Protein AF-A0A1H6H495-F1 (afdb_monomer)

Secondary structure (DSSP, 8-state):
---------------------PPP-SEE----HHHHHHHHHHHHHHHHHHHHHHHHHHTT-HHHHHHHIIIIIIS--HHHHHHHHTTS-HHHHHHHHHHHHHHHHHHHHHHHHHHH-SHHHHHHHHHHHHHHHHHHHHHHTTEE--

Nearest PDB structures (foldseek):
  7n8o-assembly1_Q  TM=6.752E-01  e=1.752E-01  Synechocystis sp. PCC 6803 substr. Kazusa
  8xr6-assembly1_q  TM=4.438E-01  e=4.931E-01  Chroomonas placoidea
  8iwh-assembly1_q  TM=5.284E-01  e=8.273E-01  Thalassiosira pseudonana
  6xz3-assembly1_A-2  TM=4.450E-01  e=5.469E-01  Homo sapiens

Foldseek 3Di:
DDDDDDDDPPDPDPPPPPPPPPPQQADAQEDDPVLVVLVVVLVVQVVVLLVVLVVCLVVLVLQVSLVSLCVRFQPNPVVSVVSNCVSDDPVLVVLSVQLNVLSNQLSVLSVVCSPPVDPVSSVSNVVSSVSNVVSVCVNVSHYDND

Solvent-accessible surface area (backbone atoms only — not comparable to full-atom values): 8103 Å² total; per-residue (Å²): 135,87,85,83,82,83,78,82,80,79,79,78,79,77,79,73,76,77,80,66,78,76,75,77,88,41,49,73,48,78,67,59,70,72,46,48,50,52,49,52,52,50,55,50,51,38,51,55,41,51,51,52,29,52,56,23,51,78,66,72,35,19,59,59,22,18,50,43,27,42,56,44,50,46,50,42,61,65,78,67,42,53,72,42,54,78,58,48,54,75,71,55,49,51,37,54,51,44,29,24,51,21,19,50,52,26,24,53,28,20,48,48,21,62,73,66,72,42,71,69,35,50,51,47,30,56,51,24,52,50,46,36,53,48,27,54,49,56,40,62,70,43,44,32,77,120

pLDDT: mean 89.02, std 14.9, range [41.78, 98.81]

Radius of gyration: 26.06 Å; Cα contacts (8 Å, |Δi|>4): 131; chains: 1; bounding box: 54×84×63 Å

Organism: Magnetospirillum fulvum (NCBI:txid1082)

Sequence (146 aa):
MRAIRIGFVALAMATIPLAGQAADPRELVPMPPGIQESLLMNMQDHLVALDTIVSHVASERFTEAARIADQRLRFSNTEGEAAITDWFPPAMMGAKDALRAAATRFAVAAQKADKARDYASMRDVAWAIGDITAACTGCHGHYRVR

Mean predicted aligned error: 8.48 Å

Structure (mmCIF, N/CA/C/O backbone):
data_AF-A0A1H6H495-F1
#
_entry.id   AF-A0A1H6H495-F1
#
loop_
_atom_site.group_PDB
_atom_site.id
_atom_site.type_symbol
_atom_site.label_atom_id
_atom_site.label_alt_id
_atom_site.label_comp_id
_atom_site.label_asym_id
_atom_site.label_entity_id
_atom_site.label_seq_id
_atom_site.pdbx_PDB_ins_code
_atom_site.Cartn_x
_atom_site.Cartn_y
_atom_site.Cartn_z
_atom_site.occupancy
_atom_site.B_iso_or_equiv
_atom_site.auth_seq_id
_atom_site.auth_comp_id
_atom_site.auth_asym_id
_atom_site.auth_atom_id
_atom_site.pdbx_PDB_model_num
ATOM 1 N N . MET A 1 1 ? -36.914 -71.288 44.540 1.00 42.50 1 MET A N 1
ATOM 2 C CA . MET A 1 1 ? -37.596 -70.471 43.508 1.00 42.50 1 MET A CA 1
ATOM 3 C C . MET A 1 1 ? -36.617 -69.396 43.049 1.00 42.50 1 MET A C 1
ATOM 5 O O . MET A 1 1 ? -35.863 -68.898 43.872 1.00 42.50 1 MET A O 1
ATOM 9 N N . ARG A 1 2 ? -36.506 -69.187 41.734 1.00 41.78 2 ARG A N 1
ATOM 10 C CA . ARG A 1 2 ? -35.374 -68.540 41.043 1.00 41.78 2 ARG A CA 1
ATOM 11 C C . ARG A 1 2 ? -35.301 -67.029 41.318 1.00 41.78 2 ARG A C 1
ATOM 13 O O . ARG A 1 2 ? -36.295 -66.339 41.139 1.00 41.78 2 ARG A O 1
ATOM 20 N N . ALA A 1 3 ? -34.126 -66.524 41.696 1.00 45.22 3 ALA A N 1
ATOM 21 C CA . ALA A 1 3 ? -33.868 -65.090 41.831 1.00 45.22 3 ALA A CA 1
ATOM 22 C C . ALA A 1 3 ? -33.611 -64.465 40.447 1.00 45.22 3 ALA A C 1
ATOM 24 O O . ALA A 1 3 ? -32.657 -64.835 39.761 1.00 45.22 3 ALA A O 1
ATOM 25 N N . ILE A 1 4 ? -34.474 -63.537 40.030 1.00 53.34 4 ILE A N 1
ATOM 26 C CA . ILE A 1 4 ? -34.341 -62.766 38.788 1.00 53.34 4 ILE A CA 1
ATOM 27 C C . ILE A 1 4 ? -33.373 -61.609 39.057 1.00 53.34 4 ILE A C 1
ATOM 29 O O . ILE A 1 4 ? -33.661 -60.726 39.862 1.00 53.34 4 ILE A O 1
ATOM 33 N N . ARG A 1 5 ? -32.208 -61.618 38.402 1.00 52.81 5 ARG A N 1
ATOM 34 C CA . ARG A 1 5 ? -31.265 -60.492 38.414 1.00 52.81 5 ARG A CA 1
ATOM 35 C C . ARG A 1 5 ? -31.681 -59.501 37.327 1.00 52.81 5 ARG A C 1
ATOM 37 O O . ARG A 1 5 ? -31.496 -59.774 36.146 1.00 52.81 5 ARG A O 1
ATOM 44 N N . ILE A 1 6 ? -32.263 -58.375 37.733 1.00 58.25 6 ILE A N 1
ATOM 45 C CA . ILE A 1 6 ? -32.572 -57.247 36.848 1.00 58.25 6 ILE A CA 1
ATOM 46 C C . ILE A 1 6 ? -31.252 -56.524 36.565 1.00 58.25 6 ILE A C 1
ATOM 48 O O . ILE A 1 6 ? -30.702 -55.853 37.435 1.00 58.25 6 ILE A O 1
ATOM 52 N N . GLY A 1 7 ? -30.702 -56.726 35.368 1.00 48.91 7 GLY A N 1
ATOM 53 C CA . GLY A 1 7 ? -29.528 -55.998 34.898 1.00 48.91 7 GLY A CA 1
ATOM 54 C C . GLY A 1 7 ? -29.915 -54.570 34.526 1.00 48.91 7 GLY A C 1
ATOM 55 O O . GLY A 1 7 ? -30.600 -54.357 33.530 1.00 48.91 7 GLY A O 1
ATOM 56 N N . PHE A 1 8 ? -29.479 -53.595 35.321 1.00 54.12 8 PHE A N 1
ATOM 57 C CA . PHE A 1 8 ? -29.509 -52.185 34.939 1.00 54.12 8 PHE A CA 1
ATOM 58 C C . PHE A 1 8 ? -28.440 -51.953 33.863 1.00 54.12 8 PHE A C 1
ATOM 60 O O . PHE A 1 8 ? -27.247 -51.915 34.159 1.00 54.12 8 PHE A O 1
ATOM 67 N N . VAL A 1 9 ? -28.859 -51.816 32.605 1.00 59.50 9 VAL A N 1
ATOM 68 C CA . VAL A 1 9 ? -27.994 -51.291 31.543 1.00 59.50 9 VAL A CA 1
ATOM 69 C C . VAL A 1 9 ? -27.964 -49.774 31.711 1.00 59.50 9 VAL A C 1
ATOM 71 O O . VAL A 1 9 ? -28.920 -49.081 31.371 1.00 59.50 9 VAL A O 1
ATOM 74 N N . ALA A 1 10 ? -26.883 -49.264 32.299 1.00 59.53 10 ALA A N 1
ATOM 75 C CA . ALA A 1 10 ? -26.621 -47.835 32.377 1.00 59.53 10 ALA A CA 1
ATOM 76 C C . ALA A 1 10 ? -26.324 -47.310 30.964 1.00 59.53 10 ALA A C 1
ATOM 78 O O . ALA A 1 10 ? -25.268 -47.585 30.394 1.00 59.53 10 ALA A O 1
ATOM 79 N N . LEU A 1 11 ? -27.278 -46.579 30.387 1.00 60.81 11 LEU A N 1
ATOM 80 C CA . LEU A 1 11 ? -27.088 -45.846 29.142 1.00 60.81 11 LEU A CA 1
ATOM 81 C C . LEU A 1 11 ? -26.122 -44.688 29.417 1.00 60.81 11 LEU A C 1
ATOM 83 O O . LEU A 1 11 ? -26.503 -43.672 29.996 1.00 60.81 11 LEU A O 1
ATOM 87 N N . ALA A 1 12 ? -24.856 -44.865 29.042 1.00 60.72 12 ALA A N 1
ATOM 88 C CA . ALA A 1 12 ? -23.860 -43.808 29.096 1.00 60.72 12 ALA A CA 1
ATOM 89 C C . ALA A 1 12 ? -24.285 -42.678 28.144 1.00 60.72 12 ALA A C 1
ATOM 91 O O . ALA A 1 12 ? -24.231 -42.826 26.923 1.00 60.72 12 ALA A O 1
ATOM 92 N N . MET A 1 13 ? -24.735 -41.554 28.708 1.00 62.66 13 MET A N 1
ATOM 93 C CA . MET A 1 13 ? -24.894 -40.303 27.973 1.00 62.66 13 MET A CA 1
ATOM 94 C C . MET A 1 13 ? -23.519 -39.882 27.453 1.00 62.66 13 MET A C 1
ATOM 96 O O . MET A 1 13 ? -22.689 -39.374 28.204 1.00 62.66 13 MET A O 1
ATOM 100 N N . ALA A 1 14 ? -23.271 -40.114 26.166 1.00 61.69 14 ALA A N 1
ATOM 101 C CA . ALA A 1 14 ? -22.136 -39.530 25.476 1.00 61.69 14 ALA A CA 1
ATOM 102 C C . ALA A 1 14 ? -22.341 -38.009 25.447 1.00 61.69 14 ALA A C 1
ATOM 104 O O . ALA A 1 14 ? -23.164 -37.486 24.696 1.00 61.69 14 ALA A O 1
ATOM 105 N N . THR A 1 15 ? -21.608 -37.296 26.298 1.00 60.47 15 THR A N 1
ATOM 106 C CA . THR A 1 15 ? -21.451 -35.847 26.211 1.00 60.47 15 THR A CA 1
ATOM 107 C C . THR A 1 15 ? -20.701 -35.545 24.919 1.00 60.47 15 THR A C 1
ATOM 109 O O . THR A 1 15 ? -19.475 -35.630 24.874 1.00 60.47 15 THR A O 1
ATOM 112 N N . ILE A 1 16 ? -21.433 -35.243 23.849 1.00 68.19 16 ILE A N 1
ATOM 113 C CA . ILE A 1 16 ? -20.843 -34.671 22.640 1.00 68.19 16 ILE A CA 1
ATOM 114 C C . ILE A 1 16 ? -20.327 -33.291 23.058 1.00 68.19 16 ILE A C 1
ATOM 116 O O . ILE A 1 16 ? -21.140 -32.460 23.474 1.00 68.19 16 ILE A O 1
ATOM 120 N N . PRO A 1 17 ? -19.010 -33.025 23.012 1.00 62.12 17 PRO A N 1
ATOM 121 C CA . PRO A 1 17 ? -18.534 -31.679 23.245 1.00 62.12 17 PRO A CA 1
ATOM 122 C C . PRO A 1 17 ? -19.120 -30.823 22.125 1.00 62.12 17 PRO A C 1
ATOM 124 O O . PRO A 1 17 ? -18.850 -31.059 2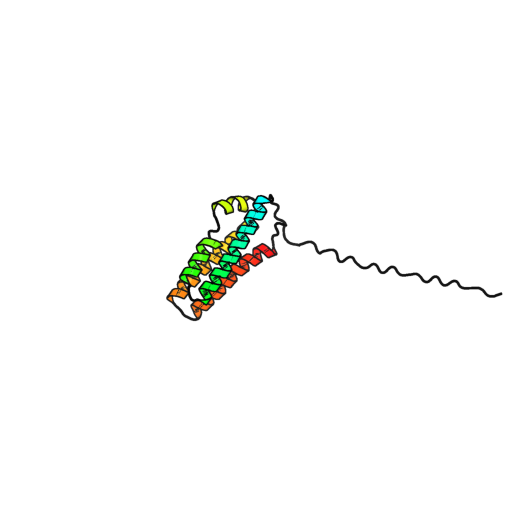0.946 1.00 62.12 17 PRO A O 1
ATOM 127 N N . LEU A 1 18 ? -19.956 -29.847 22.485 1.00 61.50 18 LEU A N 1
ATOM 128 C CA . LEU A 1 18 ? -20.230 -28.726 21.600 1.00 61.50 18 LEU A CA 1
ATOM 129 C C . LEU A 1 18 ? -18.854 -28.136 21.298 1.00 61.50 18 LEU A C 1
ATOM 131 O O . LEU A 1 18 ? -18.212 -27.585 22.193 1.00 61.50 18 LEU A O 1
ATOM 135 N N . ALA A 1 19 ? -18.364 -28.328 20.075 1.00 60.09 19 ALA A N 1
ATOM 136 C CA . ALA A 1 19 ? -17.214 -27.597 19.586 1.00 60.09 19 ALA A CA 1
ATOM 137 C C . ALA A 1 19 ? -17.625 -26.122 19.608 1.00 60.09 19 ALA A C 1
ATOM 139 O O . ALA A 1 19 ? -18.286 -25.637 18.693 1.00 60.09 19 ALA A O 1
ATOM 140 N N . GLY A 1 20 ? -17.342 -25.449 20.724 1.00 56.50 20 GLY A N 1
ATOM 141 C CA . GLY A 1 20 ? -17.557 -24.023 20.860 1.00 56.50 20 GLY A CA 1
ATOM 142 C C . GLY A 1 20 ? -16.818 -23.350 19.718 1.00 56.50 20 GLY A C 1
ATOM 143 O O . GLY A 1 20 ? -15.649 -23.658 19.480 1.00 56.50 20 GLY A O 1
ATOM 144 N N . GLN A 1 21 ? -17.515 -22.484 18.984 1.00 61.97 21 GLN A N 1
ATOM 145 C CA . GLN A 1 21 ? -16.894 -21.609 18.001 1.00 61.97 21 GLN A CA 1
ATOM 146 C C . GLN A 1 21 ? -15.696 -20.953 18.698 1.00 61.97 21 GLN A C 1
ATOM 148 O O . GLN A 1 21 ? -15.884 -20.220 19.671 1.00 61.97 21 GLN A O 1
ATOM 153 N N . ALA A 1 22 ? -14.473 -21.295 18.285 1.00 73.44 22 ALA A N 1
ATOM 154 C CA . ALA A 1 22 ? -13.287 -20.693 18.871 1.00 73.44 22 ALA A CA 1
ATOM 155 C C . ALA A 1 22 ? -13.428 -19.176 18.709 1.00 73.44 22 ALA A C 1
ATOM 157 O O . ALA A 1 22 ? -13.679 -18.698 17.600 1.00 73.44 22 ALA A O 1
ATOM 158 N N . ALA A 1 23 ? -13.357 -18.443 19.821 1.00 83.81 23 ALA A N 1
ATOM 159 C CA . ALA A 1 23 ? -13.447 -16.993 19.789 1.00 83.81 23 ALA A CA 1
ATOM 160 C C . ALA A 1 23 ? -12.358 -16.451 18.853 1.00 83.81 23 ALA A C 1
ATOM 162 O O . ALA A 1 23 ? -11.225 -16.933 18.885 1.00 83.81 23 ALA A O 1
ATOM 163 N N . ASP A 1 24 ? -12.711 -15.479 18.010 1.00 90.62 24 ASP A N 1
ATOM 164 C CA . ASP A 1 24 ? -11.746 -14.837 17.121 1.00 90.62 24 ASP A CA 1
ATOM 165 C C . ASP A 1 24 ? -10.657 -14.165 17.977 1.00 90.62 24 ASP A C 1
ATOM 167 O O . ASP A 1 24 ? -10.987 -13.270 18.763 1.00 90.62 24 ASP A O 1
ATOM 171 N N . PRO A 1 25 ? -9.386 -14.598 17.871 1.00 93.38 25 PRO A N 1
ATOM 172 C CA . PRO A 1 25 ? -8.319 -14.115 18.739 1.00 93.38 25 PRO A CA 1
ATOM 173 C C . PRO A 1 25 ? -7.861 -12.693 18.387 1.00 93.38 25 PRO A C 1
ATOM 175 O O . PRO A 1 25 ? -7.036 -12.133 19.107 1.00 93.38 25 PRO A O 1
ATOM 178 N N . ARG A 1 26 ? -8.350 -12.117 17.281 1.00 96.31 26 ARG A N 1
ATOM 179 C CA . ARG A 1 26 ? -7.990 -10.770 16.834 1.00 96.31 26 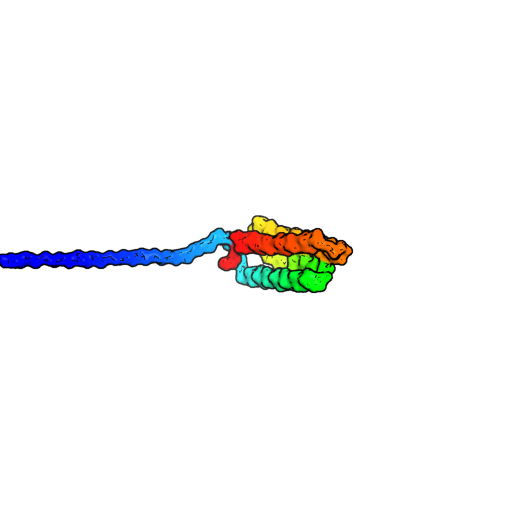ARG A CA 1
ATOM 180 C C . ARG A 1 26 ? -8.599 -9.703 17.733 1.00 96.31 26 ARG A C 1
ATOM 182 O O . ARG A 1 26 ? -9.744 -9.816 18.181 1.00 96.31 26 ARG A O 1
ATOM 189 N N . GLU A 1 27 ? -7.848 -8.626 17.926 1.00 95.88 27 GLU A N 1
ATOM 190 C CA . GLU A 1 27 ? -8.294 -7.445 18.650 1.00 95.88 27 GLU A CA 1
ATOM 191 C C . GLU A 1 27 ? -9.486 -6.813 17.921 1.00 95.88 27 GLU A C 1
ATOM 193 O O . GLU A 1 27 ? -9.398 -6.435 16.749 1.00 95.88 27 GLU A O 1
ATOM 198 N N . LEU A 1 28 ? -10.622 -6.722 18.616 1.00 96.56 28 LEU A N 1
ATOM 199 C CA . LEU A 1 28 ? -11.781 -5.996 18.116 1.00 96.56 28 LEU A CA 1
ATOM 200 C C . LEU A 1 28 ? -11.531 -4.498 18.284 1.00 96.56 28 LEU A C 1
ATOM 202 O O . LEU A 1 28 ? -11.408 -4.024 19.410 1.00 96.56 28 LEU A O 1
ATOM 206 N N . VAL A 1 29 ? -11.528 -3.764 17.175 1.00 96.69 29 VAL A N 1
ATOM 207 C CA . VAL A 1 29 ? -11.461 -2.300 17.160 1.00 96.69 29 VAL A CA 1
ATOM 208 C C . VAL A 1 29 ? -12.890 -1.760 17.046 1.00 96.69 29 VAL A C 1
ATOM 210 O O . VAL A 1 29 ? -13.477 -1.828 15.962 1.00 96.69 29 VAL A O 1
ATOM 213 N N . PRO A 1 30 ? -13.502 -1.288 18.150 1.00 95.44 30 PRO A N 1
ATOM 214 C CA . PRO A 1 30 ? -14.881 -0.821 18.136 1.00 95.44 30 PRO A CA 1
ATOM 215 C C . PRO A 1 30 ? -14.988 0.515 17.401 1.00 95.44 30 PRO A C 1
ATOM 217 O O . PRO A 1 30 ? -14.230 1.445 17.663 1.00 95.44 30 PRO A O 1
ATOM 220 N N . MET A 1 31 ? -15.966 0.624 16.506 1.00 94.69 31 MET A N 1
ATOM 221 C CA . MET A 1 31 ? -16.229 1.836 15.731 1.00 94.69 31 MET A CA 1
ATOM 222 C C . MET A 1 31 ? -17.726 1.965 15.408 1.00 94.69 31 MET A C 1
ATOM 224 O O . MET A 1 31 ? -18.430 0.952 15.371 1.00 94.69 31 MET A O 1
ATOM 228 N N . PRO A 1 32 ? -18.245 3.186 15.174 1.00 95.81 32 PRO A N 1
ATOM 229 C CA . PRO A 1 32 ? -19.620 3.380 14.732 1.00 95.81 32 PRO A CA 1
ATOM 230 C C . PRO A 1 32 ? -19.859 2.718 13.365 1.00 95.81 32 PRO A C 1
ATOM 232 O O . PRO A 1 32 ? -18.951 2.739 12.529 1.00 95.81 32 PRO A O 1
ATOM 235 N N . PRO A 1 33 ? -21.077 2.217 13.075 1.00 94.06 33 PRO A N 1
ATOM 236 C CA . PRO A 1 33 ? -21.362 1.492 11.833 1.00 94.06 33 PRO A CA 1
ATOM 237 C C . PRO A 1 33 ? -20.931 2.220 10.548 1.00 94.06 33 PRO A C 1
ATOM 239 O O . PRO A 1 33 ? -20.286 1.622 9.694 1.00 94.06 33 PRO A O 1
ATOM 242 N N . GLY A 1 34 ? -21.177 3.531 10.433 1.00 92.44 34 GLY A N 1
ATOM 243 C CA . GLY A 1 34 ? -20.780 4.294 9.238 1.00 92.44 34 GLY A CA 1
ATOM 244 C C . GLY A 1 34 ? -19.260 4.424 9.047 1.00 92.44 34 GLY A C 1
ATOM 245 O O . GLY A 1 34 ? -18.774 4.458 7.915 1.00 92.44 34 GLY A O 1
ATOM 246 N N . ILE A 1 35 ? -18.487 4.443 10.139 1.00 93.69 35 ILE A N 1
ATOM 247 C CA . ILE A 1 35 ? -17.015 4.450 10.078 1.00 93.69 35 ILE A CA 1
ATOM 248 C C . ILE A 1 35 ? -16.502 3.064 9.688 1.00 93.69 35 ILE A C 1
ATOM 250 O O . ILE A 1 35 ? -15.600 2.947 8.859 1.00 93.69 35 ILE A O 1
ATOM 254 N N . GLN A 1 36 ? -17.131 2.013 10.220 1.00 94.12 36 GLN A N 1
ATOM 255 C CA . GLN A 1 36 ? -16.844 0.630 9.851 1.00 94.12 36 GLN A CA 1
ATOM 256 C C . GLN A 1 36 ? -17.039 0.376 8.360 1.00 94.12 36 GLN A C 1
ATOM 258 O O . GLN A 1 36 ? -16.167 -0.197 7.706 1.00 94.12 36 GLN A O 1
ATOM 263 N N . GLU A 1 37 ? -18.166 0.821 7.813 1.00 92.81 37 GLU A N 1
ATOM 264 C CA . GLU A 1 37 ? -18.463 0.725 6.387 1.00 92.81 37 GLU A CA 1
ATOM 265 C C . GLU A 1 37 ? -17.436 1.496 5.558 1.00 92.81 37 GLU A C 1
ATOM 267 O O . GLU A 1 37 ? -16.888 0.946 4.604 1.00 92.81 37 GLU A O 1
ATOM 272 N N . SER A 1 38 ? -17.106 2.727 5.961 1.00 92.12 38 SER A N 1
ATOM 273 C CA . SER A 1 38 ? -16.094 3.559 5.293 1.00 92.12 38 SER A CA 1
ATOM 274 C C . SER A 1 38 ? -14.724 2.879 5.240 1.00 92.12 38 SER A C 1
ATOM 276 O O . SER A 1 38 ? -14.092 2.838 4.182 1.00 92.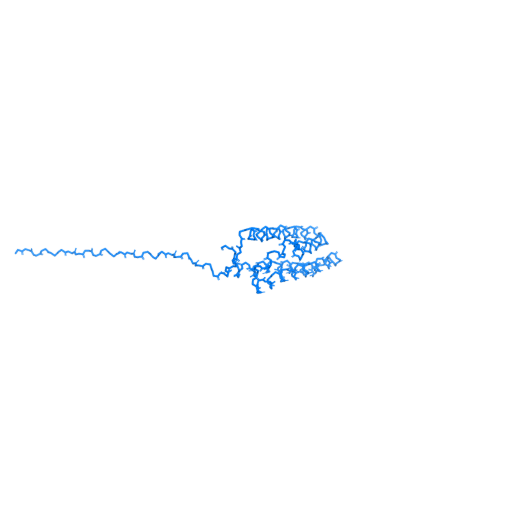12 38 SER A O 1
ATOM 278 N N . LEU A 1 39 ? -14.287 2.272 6.346 1.00 93.25 39 LEU A N 1
ATOM 279 C CA . LEU A 1 39 ? -13.051 1.493 6.396 1.00 93.25 39 LEU A CA 1
ATOM 280 C C . LEU A 1 39 ? -13.102 0.267 5.474 1.00 93.25 39 LEU A C 1
ATOM 282 O O . LEU A 1 39 ? -12.158 0.020 4.726 1.00 93.25 39 LEU A O 1
ATOM 286 N N . LEU A 1 40 ? -14.195 -0.500 5.498 1.00 93.56 40 LEU A N 1
ATOM 287 C CA . LEU A 1 40 ? -14.353 -1.688 4.652 1.00 93.56 40 LEU A CA 1
ATOM 288 C C . LEU A 1 40 ? -14.377 -1.334 3.158 1.00 93.56 40 LEU A C 1
ATOM 290 O O . LEU A 1 40 ? -13.764 -2.045 2.362 1.00 93.56 40 LEU A O 1
ATOM 294 N N . MET A 1 41 ? -15.022 -0.227 2.782 1.00 92.00 41 MET A N 1
ATOM 295 C CA . MET A 1 41 ? -14.999 0.295 1.412 1.00 92.00 41 MET A CA 1
ATOM 296 C C . MET A 1 41 ? -13.587 0.709 0.989 1.00 92.00 41 MET A C 1
ATOM 298 O O . MET A 1 41 ? -13.162 0.385 -0.117 1.00 92.00 41 MET A O 1
ATOM 302 N N . ASN A 1 42 ? -12.829 1.358 1.875 1.00 91.81 42 ASN A N 1
ATOM 303 C CA . ASN A 1 42 ? -11.441 1.732 1.606 1.00 91.81 42 ASN A CA 1
ATOM 304 C C . ASN A 1 42 ? -10.554 0.483 1.392 1.00 91.81 42 ASN A C 1
ATOM 306 O O . ASN A 1 42 ? -9.832 0.381 0.402 1.00 91.81 42 ASN A O 1
ATOM 310 N N . MET A 1 43 ? -10.703 -0.545 2.233 1.00 93.88 43 MET A N 1
ATOM 311 C CA . MET A 1 43 ? -9.994 -1.819 2.047 1.00 93.88 43 MET A CA 1
ATOM 312 C C . MET A 1 43 ? -10.403 -2.551 0.758 1.00 93.88 43 MET A C 1
ATOM 314 O O . MET A 1 43 ? -9.560 -3.185 0.124 1.00 93.88 43 MET A O 1
ATOM 318 N N . GLN A 1 44 ? -11.667 -2.456 0.336 1.00 94.88 44 GLN A N 1
ATOM 319 C CA . GLN A 1 44 ? -12.095 -2.973 -0.965 1.00 94.88 44 GLN A CA 1
ATOM 320 C C . GLN A 1 44 ? -11.433 -2.206 -2.122 1.00 94.88 44 GLN A C 1
ATOM 322 O O . GLN A 1 44 ? -10.960 -2.838 -3.068 1.00 94.88 44 GLN A O 1
ATOM 327 N N . ASP A 1 45 ? -11.331 -0.876 -2.035 1.00 94.12 45 ASP A N 1
ATOM 328 C CA . ASP A 1 45 ? -10.624 -0.058 -3.031 1.00 94.12 45 ASP A CA 1
ATOM 329 C C . ASP A 1 45 ? -9.139 -0.436 -3.140 1.00 94.12 45 ASP A C 1
ATOM 331 O O . ASP A 1 45 ? -8.616 -0.548 -4.256 1.00 94.12 45 ASP A O 1
ATOM 335 N N . HIS A 1 46 ? -8.486 -0.718 -2.005 1.00 96.06 46 HIS A N 1
ATOM 336 C CA . HIS A 1 46 ? -7.111 -1.219 -1.961 1.00 96.06 46 HIS A CA 1
ATOM 337 C C . HIS A 1 46 ? -6.947 -2.552 -2.700 1.00 96.06 46 HIS A C 1
ATOM 339 O O . HIS A 1 46 ? -5.970 -2.731 -3.428 1.00 96.06 46 HIS A O 1
ATOM 345 N N . LEU A 1 47 ? -7.896 -3.484 -2.561 1.00 97.56 47 LEU A N 1
ATOM 346 C CA . LEU A 1 47 ? -7.859 -4.761 -3.285 1.00 97.56 47 LEU A CA 1
ATOM 347 C C . LEU A 1 47 ? -7.998 -4.557 -4.798 1.00 97.56 47 LEU A C 1
ATOM 349 O O . LEU A 1 47 ? -7.254 -5.164 -5.567 1.00 97.56 47 LEU A O 1
ATOM 353 N N . VAL A 1 48 ? -8.890 -3.660 -5.227 1.00 97.75 48 VAL A N 1
ATOM 354 C CA . VAL A 1 48 ? -9.031 -3.291 -6.646 1.00 97.75 48 VAL A CA 1
ATOM 355 C C . VAL A 1 48 ? -7.747 -2.634 -7.170 1.00 97.75 48 VAL A C 1
ATOM 357 O O . VAL A 1 48 ? -7.314 -2.909 -8.290 1.00 97.75 48 VAL A O 1
ATOM 360 N N . ALA A 1 49 ? -7.100 -1.790 -6.361 1.00 97.69 49 ALA A N 1
ATOM 361 C CA . ALA A 1 49 ? -5.826 -1.172 -6.715 1.00 97.69 49 ALA A CA 1
ATOM 362 C C . ALA A 1 49 ? -4.707 -2.214 -6.861 1.00 97.69 49 ALA A C 1
ATOM 364 O O . ALA A 1 49 ? -3.953 -2.154 -7.829 1.00 97.69 49 ALA A O 1
ATOM 365 N N . LEU A 1 50 ? -4.623 -3.190 -5.950 1.00 98.25 50 LEU A N 1
ATOM 366 C CA . LEU A 1 50 ? -3.650 -4.281 -6.024 1.00 98.25 50 LEU A CA 1
ATOM 367 C C . LEU A 1 50 ? -3.841 -5.139 -7.283 1.00 98.25 50 LEU A C 1
ATOM 369 O O . LEU A 1 50 ? -2.863 -5.418 -7.973 1.00 98.25 50 LEU A O 1
ATOM 373 N N . ASP A 1 51 ? -5.078 -5.505 -7.622 1.00 98.69 51 ASP A N 1
ATOM 374 C CA . ASP A 1 51 ? -5.379 -6.230 -8.864 1.00 98.69 51 ASP A CA 1
ATOM 375 C C . ASP A 1 51 ? -4.935 -5.436 -10.104 1.00 98.69 51 ASP A C 1
ATOM 377 O O . ASP A 1 51 ? -4.212 -5.940 -10.968 1.00 98.69 51 ASP A O 1
ATOM 381 N N . THR A 1 52 ? -5.261 -4.141 -10.132 1.00 98.69 52 THR A N 1
ATOM 382 C CA . THR A 1 52 ? -4.850 -3.226 -11.206 1.00 98.69 52 THR A CA 1
ATOM 383 C C . THR A 1 52 ? -3.326 -3.147 -11.332 1.00 98.69 52 THR A C 1
ATOM 385 O O . THR A 1 52 ? -2.786 -3.203 -12.438 1.00 98.69 52 THR A O 1
ATOM 388 N N . ILE A 1 53 ? -2.615 -3.055 -10.204 1.00 98.69 53 ILE A N 1
ATOM 389 C CA . ILE A 1 53 ? -1.150 -3.050 -10.151 1.00 98.69 53 ILE A CA 1
ATOM 390 C C . ILE A 1 53 ? -0.587 -4.331 -10.767 1.00 98.69 53 ILE A C 1
ATOM 392 O O . ILE A 1 53 ? 0.277 -4.253 -11.642 1.00 98.69 53 ILE A O 1
ATOM 396 N N . VAL A 1 54 ? -1.081 -5.500 -10.351 1.00 98.69 54 VAL A N 1
ATOM 397 C CA . VAL A 1 54 ? -0.613 -6.795 -10.867 1.00 98.69 54 VAL A CA 1
ATOM 398 C C . VAL A 1 54 ? -0.890 -6.911 -12.366 1.00 98.69 54 VAL A C 1
ATOM 400 O O . VAL A 1 54 ? -0.003 -7.310 -13.119 1.00 98.69 54 VAL A O 1
ATOM 403 N N . SER A 1 55 ? -2.068 -6.484 -12.826 1.00 98.75 55 SER A N 1
ATOM 404 C CA . SER A 1 55 ? -2.422 -6.442 -14.251 1.00 98.75 55 SER A CA 1
ATOM 405 C C . SER A 1 55 ? -1.481 -5.543 -15.065 1.00 98.75 55 SER A C 1
ATOM 407 O O . SER A 1 55 ? -1.030 -5.910 -16.157 1.00 98.75 55 SER A O 1
ATOM 409 N N . HIS A 1 56 ? -1.127 -4.370 -14.531 1.00 98.69 56 HIS A N 1
ATOM 410 C CA . HIS A 1 56 ? -0.162 -3.469 -15.155 1.00 98.69 56 HIS A CA 1
ATOM 411 C C . HIS A 1 56 ? 1.243 -4.059 -15.207 1.00 98.69 56 HIS A C 1
ATOM 413 O O . HIS A 1 56 ? 1.862 -4.010 -16.268 1.00 98.69 56 HIS A O 1
ATOM 419 N N . VAL A 1 57 ? 1.719 -4.662 -14.117 1.00 98.50 57 VAL A N 1
ATOM 420 C CA . VAL A 1 57 ? 3.017 -5.351 -14.070 1.00 98.50 57 VAL A CA 1
ATOM 421 C C . VAL A 1 57 ? 3.070 -6.487 -15.092 1.00 98.50 57 VAL A C 1
ATOM 423 O O . VAL A 1 57 ? 4.016 -6.552 -15.871 1.00 98.50 57 VAL A O 1
ATOM 426 N N . ALA A 1 58 ? 2.032 -7.327 -15.160 1.00 98.12 58 ALA A N 1
ATOM 427 C CA . ALA A 1 58 ? 1.939 -8.426 -16.124 1.00 98.12 58 ALA A CA 1
ATOM 428 C C . ALA A 1 58 ? 1.925 -7.952 -17.588 1.00 98.12 58 ALA A C 1
ATOM 430 O O . ALA A 1 58 ? 2.278 -8.706 -18.489 1.00 98.12 58 ALA A O 1
ATOM 431 N N . SER A 1 59 ? 1.530 -6.700 -17.823 1.00 98.12 59 SER A N 1
ATOM 432 C CA . SER A 1 59 ? 1.528 -6.068 -19.143 1.00 98.12 59 SER A CA 1
ATOM 433 C C . SER A 1 59 ? 2.724 -5.135 -19.380 1.00 98.12 59 SER A C 1
ATOM 435 O O . SER A 1 59 ? 2.657 -4.290 -20.272 1.00 98.12 59 SER A O 1
ATOM 437 N N . GLU A 1 60 ? 3.760 -5.197 -18.538 1.00 96.75 60 GLU A N 1
ATOM 438 C CA . GLU A 1 60 ? 4.945 -4.323 -18.581 1.00 96.75 60 GLU A CA 1
ATOM 439 C C . GLU A 1 60 ? 4.651 -2.807 -18.502 1.00 96.75 60 GLU A C 1
ATOM 441 O O . GLU A 1 60 ? 5.468 -1.971 -18.901 1.00 96.75 60 GLU A O 1
ATOM 446 N N . ARG A 1 61 ? 3.491 -2.418 -17.954 1.00 98.50 61 ARG A N 1
ATOM 447 C CA . ARG A 1 61 ? 3.084 -1.019 -17.727 1.00 98.50 61 ARG A CA 1
ATOM 448 C C . ARG A 1 61 ? 3.542 -0.531 -16.348 1.00 98.50 61 ARG A C 1
ATOM 450 O O . ARG A 1 61 ? 2.728 -0.143 -15.512 1.00 98.50 61 ARG A O 1
ATOM 457 N N . PHE A 1 62 ? 4.847 -0.559 -16.083 1.00 98.44 62 PHE A N 1
ATOM 458 C CA . PHE A 1 62 ? 5.392 -0.324 -14.738 1.00 98.44 62 PHE A CA 1
ATOM 459 C C . PHE A 1 62 ? 5.178 1.096 -14.206 1.00 98.44 62 PHE A C 1
ATOM 461 O O . PHE A 1 62 ? 4.831 1.262 -13.038 1.00 98.44 62 PHE A O 1
ATOM 468 N N . THR A 1 63 ? 5.329 2.120 -15.050 1.00 98.00 63 THR A N 1
ATOM 469 C CA . THR A 1 63 ? 5.056 3.511 -14.648 1.00 98.00 63 THR A CA 1
ATOM 470 C C . THR A 1 63 ? 3.596 3.696 -14.216 1.00 98.00 63 THR A C 1
ATOM 472 O O . THR A 1 63 ? 3.319 4.366 -13.221 1.00 98.00 63 THR A O 1
ATOM 475 N N . GLU A 1 64 ? 2.661 3.036 -14.899 1.00 98.50 64 GLU A N 1
ATOM 476 C CA . GLU A 1 64 ? 1.244 3.079 -14.536 1.00 98.50 64 GLU A CA 1
ATOM 4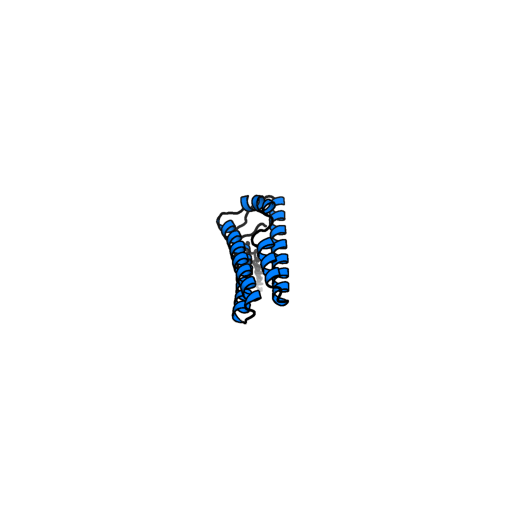77 C C . GLU A 1 64 ? 0.962 2.296 -13.246 1.00 98.50 64 GLU A C 1
ATOM 479 O O . GLU A 1 64 ? 0.247 2.779 -12.369 1.00 98.50 64 GLU A O 1
ATOM 484 N N . ALA A 1 65 ? 1.591 1.129 -13.072 1.00 98.62 65 ALA A N 1
ATOM 485 C CA . ALA A 1 65 ? 1.519 0.381 -11.819 1.00 98.62 65 ALA A CA 1
ATOM 486 C C . ALA A 1 65 ? 2.008 1.228 -10.628 1.00 98.62 65 ALA A C 1
ATOM 488 O O . ALA A 1 65 ? 1.347 1.277 -9.589 1.00 98.62 65 ALA A O 1
ATOM 489 N N . ALA A 1 66 ? 3.133 1.935 -10.786 1.00 98.50 66 ALA A N 1
ATOM 490 C CA . ALA A 1 66 ? 3.674 2.829 -9.764 1.00 98.50 66 ALA A CA 1
ATOM 491 C C . ALA A 1 66 ? 2.682 3.945 -9.402 1.00 98.50 66 ALA A C 1
ATOM 493 O O . ALA A 1 66 ? 2.451 4.204 -8.221 1.00 98.50 66 ALA A O 1
ATOM 494 N N . ARG A 1 67 ? 2.047 4.560 -10.410 1.00 98.06 67 ARG A N 1
ATOM 495 C CA . ARG A 1 67 ? 1.031 5.602 -10.213 1.00 98.06 67 ARG A CA 1
ATOM 496 C C . ARG A 1 67 ? -0.161 5.090 -9.406 1.00 98.06 67 ARG A C 1
ATOM 498 O O . ARG A 1 67 ? -0.604 5.779 -8.489 1.00 98.06 67 ARG A O 1
ATOM 505 N N . ILE A 1 68 ? -0.671 3.89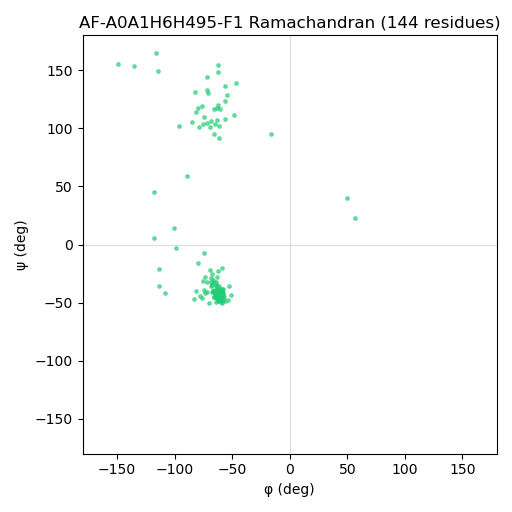8 -9.723 1.00 98.12 68 ILE A N 1
ATOM 506 C CA . ILE A 1 68 ? -1.791 3.299 -8.985 1.00 98.12 68 ILE A CA 1
ATOM 507 C C . ILE A 1 68 ? -1.404 3.022 -7.527 1.00 98.12 68 ILE A C 1
ATOM 509 O O . ILE A 1 68 ? -2.181 3.348 -6.630 1.00 98.12 68 ILE A O 1
ATOM 513 N N . ALA A 1 69 ? -0.203 2.492 -7.272 1.00 98.06 69 ALA A N 1
ATOM 514 C CA . ALA A 1 69 ? 0.273 2.253 -5.909 1.00 98.06 69 ALA A CA 1
ATOM 515 C C . ALA A 1 69 ? 0.359 3.548 -5.084 1.00 98.06 69 ALA A C 1
ATOM 517 O O . ALA A 1 69 ? -0.136 3.593 -3.956 1.00 98.06 69 ALA A O 1
ATOM 518 N N . ASP A 1 70 ? 0.916 4.621 -5.649 1.00 94.69 70 ASP A N 1
ATOM 519 C CA . ASP A 1 70 ? 0.988 5.916 -4.967 1.00 94.69 70 ASP A CA 1
ATOM 520 C C . ASP A 1 70 ? -0.408 6.504 -4.704 1.00 94.69 70 ASP A C 1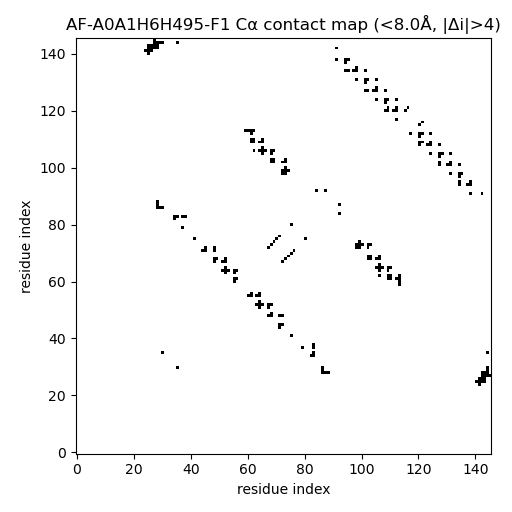
ATOM 522 O O . ASP A 1 70 ? -0.723 6.910 -3.586 1.00 94.69 70 ASP A O 1
ATOM 526 N N . GLN A 1 71 ? -1.270 6.542 -5.718 1.00 94.00 71 GLN A N 1
ATOM 527 C CA . GLN A 1 71 ? -2.547 7.248 -5.611 1.00 94.00 71 GLN A CA 1
ATOM 528 C C . GLN A 1 71 ? -3.587 6.507 -4.778 1.00 94.00 71 GLN A C 1
ATOM 530 O O . GLN A 1 71 ? -4.424 7.154 -4.159 1.00 94.00 71 GLN A O 1
ATOM 535 N N . ARG A 1 72 ? -3.564 5.171 -4.781 1.00 94.00 72 ARG A N 1
ATOM 536 C CA . ARG A 1 72 ? -4.643 4.377 -4.180 1.00 94.00 72 ARG A CA 1
ATOM 537 C C . ARG A 1 72 ? -4.234 3.574 -2.960 1.00 94.00 72 ARG A C 1
ATOM 539 O O . ARG A 1 72 ? -5.111 3.245 -2.181 1.00 94.00 72 ARG A O 1
ATOM 546 N N . LEU A 1 73 ? -2.945 3.282 -2.759 1.00 94.75 73 LEU A N 1
ATOM 547 C CA . LEU A 1 73 ? -2.474 2.574 -1.558 1.00 94.75 73 LEU A CA 1
ATOM 548 C C . LEU A 1 73 ? -1.707 3.496 -0.606 1.00 94.75 73 LEU A C 1
ATOM 550 O O . LEU A 1 73 ? -1.888 3.430 0.607 1.00 94.75 73 LEU A O 1
ATOM 554 N N . ARG A 1 74 ? -0.845 4.375 -1.131 1.00 89.19 74 ARG A N 1
ATOM 555 C CA . ARG A 1 74 ? -0.103 5.327 -0.290 1.00 89.19 74 ARG A CA 1
ATOM 556 C C . ARG A 1 74 ? -0.973 6.508 0.143 1.00 89.19 74 ARG A C 1
ATOM 558 O O . ARG A 1 74 ? -0.922 6.899 1.308 1.00 89.19 74 ARG A O 1
ATOM 565 N N . PHE A 1 75 ? -1.749 7.068 -0.780 1.00 82.06 75 PHE A N 1
ATOM 566 C CA . PHE A 1 75 ? -2.598 8.241 -0.555 1.00 82.06 75 PHE A CA 1
ATOM 567 C C . PHE A 1 75 ? -4.085 7.942 -0.762 1.00 82.06 75 PHE A C 1
ATOM 569 O O . PHE A 1 75 ? -4.795 8.721 -1.396 1.00 82.06 75 PHE A O 1
ATOM 576 N N . SER A 1 76 ? -4.559 6.815 -0.223 1.00 75.88 76 SER A N 1
ATOM 577 C CA . SER A 1 76 ? -5.994 6.522 -0.146 1.00 75.88 76 SER A CA 1
ATOM 578 C C . SER A 1 76 ? -6.773 7.733 0.387 1.00 75.88 76 SER A C 1
ATOM 580 O O . SER A 1 76 ? -6.280 8.390 1.299 1.00 75.88 76 SER A O 1
ATOM 582 N N . ASN A 1 77 ? -7.949 8.027 -0.193 1.00 70.19 77 ASN A N 1
ATOM 583 C CA . ASN A 1 77 ? -8.831 9.176 0.098 1.00 70.19 77 ASN A CA 1
ATOM 584 C C . ASN A 1 77 ? -8.530 9.885 1.435 1.00 70.19 77 ASN A C 1
ATOM 586 O O . ASN A 1 77 ? -9.031 9.476 2.482 1.00 70.19 77 ASN A O 1
ATOM 590 N N . THR A 1 78 ? -7.738 10.959 1.393 1.00 65.12 78 THR A N 1
ATOM 591 C CA . THR A 1 78 ? -7.185 11.594 2.597 1.00 65.12 78 THR A CA 1
ATOM 592 C C . THR A 1 78 ? -8.249 12.194 3.513 1.00 65.12 78 THR A C 1
ATOM 594 O O . THR A 1 78 ? -8.073 12.188 4.729 1.00 65.12 78 THR A O 1
ATOM 597 N N . GLU A 1 79 ? -9.357 12.690 2.952 1.00 60.75 79 GLU A N 1
ATOM 598 C CA . GLU A 1 79 ? -10.458 13.282 3.725 1.00 60.75 79 GLU A CA 1
ATOM 599 C C . GLU A 1 79 ? -11.276 12.206 4.453 1.00 60.75 79 GLU A C 1
ATOM 601 O O . GLU A 1 79 ? -11.593 12.359 5.631 1.00 60.75 79 GLU A O 1
ATOM 606 N N . GLY A 1 80 ? -11.563 11.083 3.785 1.00 67.44 80 GLY A N 1
ATOM 607 C CA . GLY A 1 80 ? -12.236 9.937 4.407 1.00 67.44 80 GLY A CA 1
ATOM 608 C C . GLY A 1 80 ? -11.334 9.142 5.357 1.00 67.44 80 GLY A C 1
ATOM 609 O O . GLY A 1 80 ? -11.820 8.547 6.317 1.00 67.44 80 GLY A O 1
ATOM 610 N N . GLU A 1 81 ? -10.021 9.145 5.118 1.00 77.00 81 GLU A N 1
ATOM 611 C CA . GLU A 1 81 ? -9.047 8.423 5.938 1.00 77.00 81 GLU A CA 1
ATOM 612 C C . GLU A 1 81 ? -8.937 9.017 7.345 1.00 77.00 81 GLU A C 1
ATOM 614 O O . GLU A 1 81 ? -8.900 8.253 8.304 1.00 77.00 81 GLU A O 1
ATOM 619 N N . ALA A 1 82 ? -8.955 10.348 7.490 1.00 81.50 82 ALA A N 1
ATOM 620 C CA . ALA A 1 82 ? -8.844 10.998 8.799 1.00 81.50 82 ALA A CA 1
ATOM 621 C C . ALA A 1 82 ? -9.937 10.521 9.775 1.00 81.50 82 ALA A C 1
ATOM 623 O O . ALA A 1 82 ? -9.630 10.059 10.875 1.00 81.50 82 ALA A O 1
ATOM 624 N N . ALA A 1 83 ? -11.196 10.518 9.320 1.00 86.31 83 ALA A N 1
ATOM 625 C CA . ALA A 1 83 ? -12.346 10.079 10.114 1.00 86.31 83 ALA A CA 1
ATOM 626 C C . ALA A 1 83 ? -12.286 8.592 10.511 1.00 86.31 83 ALA A C 1
ATOM 628 O O . ALA A 1 83 ? -12.842 8.200 11.535 1.00 86.31 83 ALA A O 1
ATOM 629 N N . ILE A 1 84 ? -11.620 7.756 9.708 1.00 89.69 84 ILE A N 1
ATOM 630 C CA . ILE A 1 84 ? -11.378 6.343 10.019 1.00 89.69 84 ILE A CA 1
ATOM 631 C C . ILE A 1 84 ? -10.258 6.213 11.058 1.00 89.69 84 ILE A C 1
ATOM 633 O O . ILE A 1 84 ? -10.392 5.464 12.025 1.00 89.69 84 ILE A O 1
ATOM 637 N N . THR A 1 85 ? -9.154 6.939 10.868 1.00 91.69 85 THR A N 1
ATOM 638 C CA . THR A 1 85 ? -7.944 6.791 11.687 1.00 91.69 85 THR A CA 1
ATOM 639 C C . THR A 1 85 ? -8.103 7.2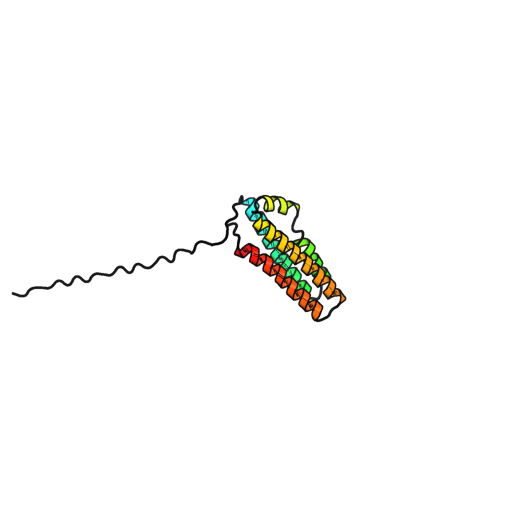66 13.124 1.00 91.69 85 THR A C 1
ATOM 641 O O . THR A 1 85 ? -7.393 6.761 13.988 1.00 91.69 85 THR A O 1
ATOM 644 N N . ASP A 1 86 ? -9.071 8.142 13.409 1.00 92.88 86 ASP A N 1
ATOM 645 C CA . ASP A 1 86 ? -9.415 8.548 14.781 1.00 92.88 86 ASP A CA 1
ATOM 646 C C . ASP A 1 86 ? -9.840 7.363 15.671 1.00 92.88 86 ASP A C 1
ATOM 648 O O . ASP A 1 86 ? -9.773 7.443 16.897 1.00 92.88 86 ASP A O 1
ATOM 652 N N . TRP A 1 87 ? -10.251 6.246 15.061 1.00 94.38 87 TRP A N 1
ATOM 653 C CA . TRP A 1 87 ? -10.677 5.028 15.755 1.00 94.38 87 TRP A CA 1
ATOM 654 C C . TRP A 1 87 ? -9.587 3.955 15.833 1.00 94.38 87 TRP A C 1
ATOM 656 O O . TRP A 1 87 ? -9.809 2.899 16.424 1.00 94.38 87 TRP A O 1
ATOM 666 N N . PHE A 1 88 ? -8.417 4.181 15.232 1.00 95.25 88 PHE A N 1
ATOM 667 C CA . PHE A 1 88 ? -7.348 3.188 15.223 1.00 95.25 88 PHE A CA 1
ATOM 668 C C . PHE A 1 88 ? -6.546 3.246 16.526 1.00 95.25 88 PHE A C 1
ATOM 670 O O . PHE A 1 88 ? -6.058 4.316 16.898 1.00 95.25 88 PHE A O 1
ATOM 677 N N . PRO A 1 89 ? -6.301 2.106 17.198 1.00 95.88 89 PRO A N 1
ATOM 678 C CA . PRO A 1 89 ? -5.288 2.076 18.240 1.00 95.88 89 PRO A CA 1
ATOM 679 C C . PRO A 1 89 ? -3.904 2.385 17.631 1.00 95.88 89 PRO A C 1
ATOM 681 O O . PRO A 1 89 ? -3.666 2.092 16.453 1.00 95.88 89 PRO A O 1
ATOM 684 N N . PRO A 1 90 ? -2.943 2.916 18.412 1.00 93.75 90 PRO A N 1
ATOM 685 C CA . PRO A 1 90 ? -1.626 3.302 17.895 1.00 93.75 90 PRO A CA 1
ATOM 686 C C . PRO A 1 90 ? -0.896 2.194 17.118 1.00 93.75 90 PRO A C 1
ATOM 688 O O . PRO A 1 90 ? -0.242 2.462 16.113 1.00 93.75 90 PRO A O 1
ATOM 691 N N . ALA A 1 91 ? -1.039 0.934 17.537 1.00 92.94 91 ALA A N 1
ATOM 692 C CA . ALA A 1 91 ? -0.446 -0.200 16.831 1.00 92.94 91 ALA A CA 1
ATOM 693 C C . ALA A 1 91 ? -1.081 -0.440 15.440 1.00 92.94 91 ALA A C 1
ATOM 695 O O . ALA A 1 91 ? -0.367 -0.757 14.486 1.00 92.94 91 ALA A O 1
ATOM 696 N N . MET A 1 92 ? -2.388 -0.194 15.278 1.00 95.69 92 MET A N 1
ATOM 697 C CA . MET A 1 92 ? -3.080 -0.296 13.986 1.00 95.69 92 MET A CA 1
ATOM 698 C C . MET A 1 92 ? -2.693 0.847 13.040 1.00 95.69 92 MET A C 1
ATOM 700 O O . MET A 1 92 ? -2.580 0.632 11.832 1.00 95.69 92 MET A O 1
ATOM 704 N N . MET A 1 93 ? -2.397 2.038 13.575 1.00 94.88 93 MET A N 1
ATOM 705 C CA . MET A 1 93 ? -1.804 3.129 12.788 1.00 94.88 93 MET A CA 1
ATOM 706 C C . MET A 1 93 ? -0.463 2.717 12.171 1.00 94.88 93 MET A C 1
ATOM 708 O O . MET A 1 93 ? -0.226 2.977 10.992 1.00 94.88 93 MET A O 1
ATOM 712 N N . GLY A 1 94 ? 0.363 1.973 12.912 1.00 94.44 94 GLY A N 1
ATOM 713 C CA . GLY A 1 94 ? 1.594 1.389 12.377 1.00 94.44 94 GLY A CA 1
ATOM 714 C C . GLY A 1 94 ? 1.353 0.444 11.192 1.00 94.44 94 GLY A C 1
ATOM 715 O O . GLY A 1 94 ? 2.107 0.473 10.221 1.00 94.44 94 GLY A O 1
ATOM 716 N N . ALA A 1 95 ? 0.275 -0.349 11.215 1.00 94.00 95 ALA A N 1
ATOM 717 C CA . ALA A 1 95 ? -0.086 -1.225 10.096 1.00 94.00 95 ALA A CA 1
ATOM 718 C C . ALA A 1 95 ? -0.497 -0.434 8.839 1.00 94.00 95 ALA A C 1
ATOM 720 O O . ALA A 1 95 ? -0.102 -0.782 7.724 1.00 94.00 95 ALA A O 1
ATOM 721 N N . LYS A 1 96 ? -1.234 0.669 9.013 1.00 93.25 96 LYS A N 1
ATOM 722 C CA . LYS A 1 96 ? -1.568 1.604 7.928 1.00 93.25 96 LYS A CA 1
ATOM 723 C C . LYS A 1 96 ? -0.313 2.221 7.311 1.00 93.25 96 LYS A C 1
ATOM 725 O O . LYS A 1 96 ? -0.153 2.232 6.091 1.00 93.25 96 LYS A O 1
ATOM 730 N N . ASP A 1 97 ? 0.604 2.695 8.145 1.00 95.19 97 ASP A N 1
ATOM 731 C CA . ASP A 1 97 ? 1.851 3.298 7.674 1.00 95.19 97 ASP A CA 1
ATOM 732 C C . ASP A 1 97 ? 2.765 2.266 6.995 1.00 95.19 97 ASP A C 1
ATOM 734 O O . ASP A 1 97 ? 3.426 2.584 6.003 1.00 95.19 97 ASP A O 1
ATOM 738 N N . ALA A 1 98 ? 2.736 1.006 7.442 1.00 95.81 98 ALA A N 1
ATOM 739 C CA . ALA A 1 98 ? 3.427 -0.093 6.775 1.00 95.81 98 ALA A CA 1
ATOM 740 C C . ALA A 1 98 ? 2.911 -0.325 5.344 1.00 95.81 98 ALA A C 1
ATOM 742 O O . ALA A 1 98 ? 3.728 -0.494 4.435 1.00 95.81 98 ALA A O 1
ATOM 743 N N . LEU A 1 99 ? 1.591 -0.262 5.114 1.00 96.75 99 LEU A N 1
ATOM 744 C CA . LEU A 1 99 ? 1.014 -0.341 3.764 1.00 96.75 99 LEU A CA 1
ATOM 745 C C . LEU A 1 99 ? 1.495 0.821 2.883 1.00 96.75 99 LEU A C 1
ATOM 747 O O . LEU A 1 99 ? 1.946 0.599 1.759 1.00 96.75 99 LEU A O 1
ATOM 751 N N . ARG A 1 100 ? 1.477 2.054 3.404 1.00 96.38 100 ARG A N 1
ATOM 752 C CA . ARG A 1 100 ? 1.958 3.240 2.671 1.00 96.38 100 ARG A CA 1
ATOM 753 C C . ARG A 1 100 ? 3.440 3.140 2.316 1.00 96.38 100 ARG A C 1
ATOM 755 O O . ARG A 1 100 ? 3.851 3.496 1.206 1.00 96.38 100 ARG A O 1
ATOM 762 N N . ALA A 1 101 ? 4.250 2.629 3.239 1.00 97.56 101 ALA A N 1
ATOM 763 C CA . ALA A 1 101 ? 5.668 2.395 3.009 1.00 97.56 101 ALA A CA 1
ATOM 764 C C . ALA A 1 101 ? 5.897 1.292 1.962 1.00 97.56 101 ALA A C 1
ATOM 766 O O . ALA A 1 101 ? 6.752 1.454 1.090 1.00 97.56 101 ALA A O 1
ATOM 767 N N . ALA A 1 102 ? 5.122 0.203 1.999 1.00 98.44 102 ALA A N 1
ATOM 768 C CA . ALA A 1 102 ? 5.175 -0.860 0.994 1.00 98.44 102 ALA A CA 1
ATOM 769 C C . ALA A 1 102 ? 4.793 -0.346 -0.403 1.00 98.44 102 ALA A C 1
ATOM 771 O O . ALA A 1 102 ? 5.523 -0.582 -1.363 1.00 98.44 102 ALA A O 1
ATOM 772 N N . ALA A 1 103 ? 3.722 0.445 -0.509 1.00 98.44 103 ALA A N 1
ATOM 773 C CA . ALA A 1 103 ? 3.316 1.098 -1.753 1.00 98.44 103 ALA A CA 1
ATOM 774 C C . ALA A 1 103 ? 4.414 2.022 -2.310 1.00 98.44 103 ALA A C 1
ATOM 776 O O . ALA A 1 103 ? 4.704 1.995 -3.505 1.00 98.44 103 ALA A O 1
ATOM 777 N N . THR A 1 104 ? 5.090 2.772 -1.434 1.00 98.31 104 THR A N 1
ATOM 778 C CA . THR A 1 104 ? 6.233 3.620 -1.814 1.00 98.31 104 THR A CA 1
ATOM 779 C C . THR A 1 104 ? 7.394 2.787 -2.366 1.00 98.31 104 THR A C 1
ATOM 781 O O . THR A 1 104 ? 7.949 3.113 -3.416 1.00 98.31 104 THR A O 1
ATOM 784 N N . ARG A 1 105 ? 7.761 1.686 -1.691 1.00 98.44 105 ARG A N 1
ATOM 785 C CA . ARG A 1 105 ? 8.822 0.778 -2.164 1.00 98.44 105 ARG A CA 1
ATOM 786 C C . ARG A 1 105 ? 8.466 0.147 -3.506 1.00 98.44 105 ARG A C 1
ATOM 788 O O . ARG A 1 105 ? 9.320 0.089 -4.389 1.00 98.44 105 ARG A O 1
ATOM 795 N N . PHE A 1 106 ? 7.211 -0.262 -3.680 1.00 98.81 106 PHE A N 1
ATOM 796 C CA . PHE A 1 106 ? 6.715 -0.774 -4.951 1.00 98.81 106 PHE A CA 1
ATOM 797 C C . PHE A 1 106 ? 6.830 0.262 -6.070 1.00 98.81 106 PHE A C 1
ATOM 799 O O . PHE A 1 106 ? 7.376 -0.056 -7.123 1.00 98.81 106 PHE A O 1
ATOM 806 N N . ALA A 1 107 ? 6.385 1.502 -5.848 1.00 98.56 107 ALA A N 1
ATOM 807 C CA . ALA A 1 107 ? 6.462 2.553 -6.860 1.00 98.56 107 ALA A CA 1
ATOM 808 C C . ALA A 1 107 ? 7.911 2.796 -7.324 1.00 98.56 107 ALA A C 1
ATOM 810 O O . ALA A 1 107 ? 8.172 2.876 -8.525 1.00 98.56 107 ALA A O 1
ATOM 811 N N . VAL A 1 108 ? 8.871 2.820 -6.391 1.00 98.44 108 VAL A N 1
ATOM 812 C CA . VAL A 1 108 ? 10.305 2.934 -6.708 1.00 98.44 108 VAL A CA 1
ATOM 813 C C . VAL A 1 108 ? 10.808 1.727 -7.509 1.00 98.44 108 VAL A C 1
ATOM 815 O O . VAL A 1 108 ? 11.492 1.904 -8.520 1.00 98.44 108 VAL A O 1
ATOM 818 N N . ALA A 1 109 ? 10.465 0.504 -7.091 1.00 98.62 109 ALA A N 1
ATOM 819 C CA . ALA A 1 109 ? 10.868 -0.717 -7.788 1.00 98.62 109 ALA A CA 1
ATOM 820 C C . ALA A 1 109 ? 10.306 -0.768 -9.217 1.00 98.62 109 ALA A C 1
ATOM 822 O O . ALA A 1 109 ? 11.048 -1.041 -10.159 1.00 98.62 109 ALA A O 1
ATOM 823 N N . ALA A 1 110 ? 9.028 -0.427 -9.395 1.00 98.69 110 ALA A N 1
ATOM 824 C CA . ALA A 1 110 ? 8.365 -0.379 -10.692 1.00 98.69 110 ALA A CA 1
ATOM 825 C C . ALA A 1 110 ? 8.996 0.675 -11.620 1.00 98.69 110 ALA A C 1
ATOM 827 O O . ALA A 1 110 ? 9.309 0.378 -12.770 1.00 98.69 110 ALA A O 1
ATOM 828 N N . GLN A 1 111 ? 9.289 1.881 -11.128 1.00 98.38 111 GLN A N 1
ATOM 829 C CA . GLN A 1 111 ? 9.975 2.905 -11.930 1.00 98.38 111 GLN A CA 1
ATOM 830 C C . GLN A 1 111 ? 11.393 2.485 -12.345 1.00 98.38 111 GLN A C 1
ATOM 832 O O . GLN A 1 111 ? 11.840 2.800 -13.450 1.00 98.38 111 GLN A O 1
ATOM 837 N N . LYS A 1 112 ? 12.121 1.775 -11.473 1.00 98.25 112 LYS A N 1
ATOM 838 C CA . LYS A 1 112 ? 13.432 1.197 -11.806 1.00 98.25 112 LYS A CA 1
ATOM 839 C C . LYS A 1 112 ? 13.294 0.115 -12.881 1.00 98.25 112 LYS A C 1
ATOM 841 O O . LYS A 1 112 ? 14.057 0.126 -13.844 1.00 98.25 112 LYS A O 1
ATOM 846 N N . ALA A 1 113 ? 12.314 -0.771 -12.733 1.00 98.19 113 ALA A N 1
ATOM 847 C CA . ALA A 1 113 ? 11.978 -1.822 -13.688 1.00 98.19 113 ALA A CA 1
ATOM 848 C C . ALA A 1 113 ? 11.617 -1.281 -15.077 1.00 98.19 113 ALA A C 1
ATOM 850 O O . ALA A 1 113 ? 12.093 -1.826 -16.071 1.00 98.19 113 ALA A O 1
ATOM 851 N N . ASP A 1 114 ? 10.878 -0.171 -15.158 1.00 98.00 114 ASP A N 1
ATOM 852 C CA . ASP A 1 114 ? 10.514 0.451 -16.438 1.00 98.00 114 ASP A CA 1
ATOM 853 C C . ASP A 1 114 ? 11.733 0.910 -17.251 1.00 98.00 114 ASP A C 1
ATOM 855 O O . ASP A 1 114 ? 11.745 0.824 -18.480 1.00 98.00 114 ASP A O 1
ATOM 859 N N . LYS A 1 115 ? 12.770 1.382 -16.545 1.00 97.94 115 LYS A N 1
ATOM 860 C CA . LYS A 1 115 ? 14.021 1.873 -17.133 1.00 97.94 115 LYS A CA 1
ATOM 861 C C . LYS A 1 115 ? 15.000 0.746 -17.446 1.00 97.94 1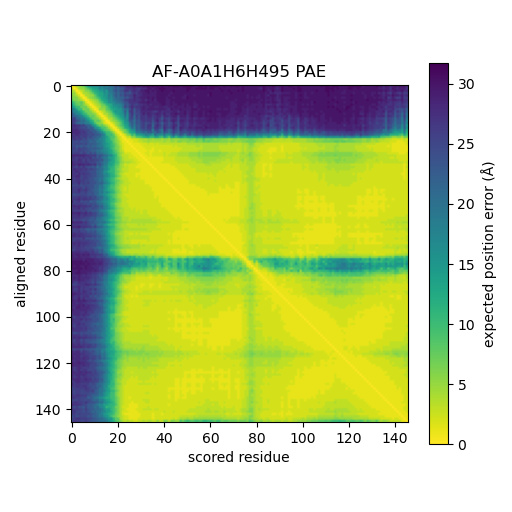15 LYS A C 1
ATOM 863 O O . LYS A 1 115 ? 15.600 0.751 -18.514 1.00 97.94 115 LYS A O 1
ATOM 868 N N . ALA A 1 116 ? 15.203 -0.172 -16.501 1.00 97.56 116 ALA A N 1
ATOM 869 C CA . ALA A 1 116 ? 16.237 -1.201 -16.595 1.00 97.56 116 ALA A CA 1
ATOM 870 C C . ALA A 1 116 ? 15.808 -2.399 -17.450 1.00 97.56 116 ALA A C 1
ATOM 872 O O . ALA A 1 116 ? 16.615 -2.915 -18.218 1.00 97.56 116 ALA A O 1
ATOM 873 N N . ARG A 1 117 ? 14.543 -2.828 -17.327 1.00 95.81 117 ARG A N 1
ATOM 874 C CA . ARG A 1 117 ? 13.954 -3.961 -18.065 1.00 95.81 117 ARG A CA 1
ATOM 875 C C . ARG A 1 117 ? 14.799 -5.237 -18.016 1.00 95.81 117 ARG A C 1
ATOM 877 O O . ARG A 1 117 ? 14.924 -5.961 -18.999 1.00 95.81 117 ARG A O 1
ATOM 884 N N . ASP A 1 118 ? 15.365 -5.517 -16.846 1.00 97.19 118 ASP A N 1
ATOM 885 C CA . ASP A 1 118 ? 16.189 -6.695 -16.587 1.00 97.19 118 ASP A CA 1
ATOM 886 C C . ASP A 1 118 ? 15.555 -7.617 -15.535 1.00 97.19 118 ASP A C 1
ATOM 888 O O . ASP A 1 118 ? 14.648 -7.242 -14.789 1.00 97.19 118 ASP A O 1
ATOM 892 N N . TYR A 1 119 ? 16.046 -8.853 -15.450 1.00 97.38 119 TYR A N 1
ATOM 893 C CA . TYR A 1 119 ? 15.525 -9.835 -14.497 1.00 97.38 119 TYR A CA 1
ATOM 894 C C . TYR A 1 119 ? 15.608 -9.356 -13.039 1.00 97.38 119 TYR A C 1
ATOM 896 O O . TYR A 1 119 ? 14.698 -9.602 -12.247 1.00 97.38 119 TYR A O 1
ATOM 904 N N . ALA A 1 120 ? 16.693 -8.667 -12.673 1.00 98.06 120 ALA A N 1
ATOM 905 C CA . ALA A 1 120 ? 16.904 -8.203 -11.308 1.00 98.06 120 ALA A CA 1
ATOM 906 C C . ALA A 1 120 ? 15.834 -7.185 -10.888 1.00 98.06 120 ALA A C 1
ATOM 908 O O . ALA A 1 120 ? 15.254 -7.320 -9.813 1.00 98.06 120 ALA A O 1
ATOM 909 N N . SER A 1 121 ? 15.525 -6.213 -11.746 1.00 97.94 121 SER A N 1
ATOM 910 C CA . SER A 1 121 ? 14.485 -5.218 -11.491 1.00 97.94 121 SER A CA 1
ATOM 911 C C . SER A 1 121 ? 13.076 -5.818 -11.492 1.00 97.94 121 SER A C 1
ATOM 913 O O . SER A 1 121 ? 12.270 -5.438 -10.645 1.00 97.94 121 SER A O 1
ATOM 915 N N . MET A 1 122 ? 12.787 -6.811 -12.341 1.00 97.31 122 MET A N 1
ATOM 916 C CA . MET A 1 122 ? 11.508 -7.541 -12.289 1.00 97.31 122 MET A CA 1
ATOM 917 C C . MET A 1 122 ? 11.340 -8.343 -10.997 1.00 97.31 122 MET A C 1
ATOM 919 O O . MET A 1 122 ? 10.262 -8.353 -10.402 1.00 97.31 122 MET A O 1
ATOM 923 N N . ARG A 1 123 ? 12.413 -8.985 -10.521 1.00 98.19 123 ARG A N 1
ATOM 924 C CA . ARG A 1 123 ? 12.417 -9.662 -9.219 1.00 98.19 123 ARG A CA 1
ATOM 925 C C . ARG A 1 123 ? 12.159 -8.670 -8.082 1.00 98.19 123 ARG A C 1
ATOM 927 O O . ARG A 1 123 ? 11.374 -8.982 -7.191 1.00 98.19 123 ARG A O 1
ATOM 934 N N . ASP A 1 124 ? 12.774 -7.486 -8.123 1.00 98.50 124 ASP A N 1
ATOM 935 C CA . ASP A 1 124 ? 12.553 -6.434 -7.122 1.00 98.50 124 ASP A CA 1
ATOM 936 C C . ASP A 1 124 ? 11.072 -5.980 -7.107 1.00 98.50 124 ASP A C 1
ATOM 938 O O . ASP A 1 124 ? 10.497 -5.795 -6.033 1.00 98.50 124 ASP A O 1
ATOM 942 N N . VAL A 1 125 ? 10.418 -5.871 -8.275 1.00 98.56 125 VAL A N 1
ATOM 943 C CA . VAL A 1 125 ? 8.968 -5.596 -8.376 1.00 98.56 125 VAL A CA 1
ATOM 944 C C . VAL A 1 125 ? 8.143 -6.709 -7.730 1.00 98.56 125 VAL A C 1
ATOM 946 O O . VAL A 1 125 ? 7.251 -6.422 -6.933 1.00 98.56 125 VAL A O 1
ATOM 949 N N . ALA A 1 126 ? 8.445 -7.976 -8.028 1.00 98.19 126 ALA A N 1
ATOM 950 C CA . ALA A 1 126 ? 7.734 -9.114 -7.446 1.00 98.19 126 ALA A CA 1
ATOM 951 C C . ALA A 1 126 ? 7.869 -9.161 -5.913 1.00 98.19 126 ALA A C 1
ATOM 953 O O . ALA A 1 126 ? 6.887 -9.400 -5.210 1.00 98.19 126 ALA A O 1
ATOM 954 N N . TRP A 1 127 ? 9.059 -8.872 -5.380 1.00 98.56 127 TRP A N 1
ATOM 955 C CA . TRP A 1 127 ? 9.266 -8.732 -3.937 1.00 98.56 127 TRP A CA 1
ATOM 956 C C . TRP A 1 127 ? 8.446 -7.591 -3.336 1.00 98.56 127 TRP A C 1
ATOM 958 O O . TRP A 1 127 ? 7.815 -7.781 -2.298 1.00 98.56 127 TRP A O 1
ATOM 968 N N . ALA A 1 128 ? 8.381 -6.437 -3.998 1.00 98.62 128 ALA A N 1
ATOM 969 C CA . ALA A 1 128 ? 7.600 -5.309 -3.502 1.00 98.62 128 ALA A CA 1
ATOM 970 C C . ALA A 1 128 ? 6.076 -5.556 -3.533 1.00 98.62 128 ALA A C 1
ATOM 972 O O . ALA A 1 128 ? 5.356 -5.035 -2.683 1.00 98.62 128 ALA A O 1
ATOM 973 N N . ILE A 1 129 ? 5.570 -6.385 -4.457 1.00 98.50 129 ILE A N 1
ATOM 974 C CA . ILE A 1 129 ? 4.183 -6.889 -4.394 1.00 98.50 129 ILE A CA 1
ATOM 975 C C . ILE A 1 129 ? 3.992 -7.734 -3.127 1.00 98.50 129 ILE A C 1
ATOM 977 O O . ILE A 1 129 ? 3.001 -7.563 -2.416 1.00 98.50 129 ILE A O 1
ATOM 981 N N . GLY A 1 130 ? 4.964 -8.595 -2.811 1.00 98.50 130 GLY A N 1
ATOM 982 C CA . GLY A 1 130 ? 4.996 -9.360 -1.564 1.00 98.50 130 GLY A CA 1
ATOM 983 C C . GLY A 1 130 ? 4.866 -8.465 -0.329 1.00 98.50 130 GLY A C 1
ATOM 984 O O . GLY A 1 130 ? 3.998 -8.707 0.507 1.00 98.50 130 GLY A O 1
ATOM 985 N N . ASP A 1 131 ? 5.634 -7.377 -0.259 1.00 98.44 131 ASP A N 1
ATOM 986 C CA . ASP A 1 131 ? 5.550 -6.390 0.827 1.00 98.44 131 ASP A CA 1
ATOM 987 C C . ASP A 1 131 ? 4.148 -5.773 0.978 1.00 98.44 131 ASP A C 1
ATOM 989 O O . ASP A 1 131 ? 3.664 -5.614 2.101 1.00 98.44 131 ASP A O 1
ATOM 993 N N . ILE A 1 132 ? 3.478 -5.437 -0.133 1.00 98.44 132 ILE A N 1
ATOM 994 C CA . ILE A 1 132 ? 2.102 -4.912 -0.098 1.00 98.44 132 ILE A CA 1
ATOM 995 C C . ILE A 1 132 ? 1.161 -5.959 0.505 1.00 98.44 132 ILE A C 1
ATOM 997 O O . ILE A 1 132 ? 0.402 -5.656 1.425 1.00 98.44 132 ILE A O 1
ATOM 1001 N N . THR A 1 133 ? 1.239 -7.208 0.038 1.00 98.38 133 THR A N 1
ATOM 1002 C CA . THR A 1 133 ? 0.384 -8.286 0.561 1.00 98.38 133 THR A CA 1
ATOM 1003 C C . THR A 1 133 ? 0.664 -8.596 2.033 1.00 98.38 133 THR A C 1
ATOM 1005 O O . THR A 1 133 ? -0.273 -8.839 2.796 1.00 98.38 133 THR A O 1
ATOM 1008 N N . ALA A 1 134 ? 1.927 -8.507 2.463 1.00 98.25 134 ALA A N 1
ATOM 1009 C CA . ALA A 1 134 ? 2.323 -8.700 3.851 1.00 98.25 134 ALA A CA 1
ATOM 1010 C C . ALA A 1 134 ? 1.691 -7.646 4.775 1.00 98.25 134 ALA A C 1
ATOM 1012 O O . ALA A 1 134 ? 1.243 -7.986 5.873 1.00 98.25 134 ALA A O 1
ATOM 1013 N N . ALA A 1 135 ? 1.577 -6.392 4.320 1.00 97.31 135 ALA A N 1
ATOM 1014 C CA . ALA A 1 135 ? 0.882 -5.342 5.063 1.00 97.31 135 ALA A CA 1
ATOM 1015 C C . ALA A 1 135 ? -0.615 -5.660 5.249 1.00 97.31 135 ALA A C 1
ATOM 1017 O O . ALA A 1 135 ? -1.142 -5.505 6.354 1.00 97.31 135 ALA A O 1
ATOM 1018 N N . CYS A 1 136 ? -1.286 -6.186 4.214 1.00 96.62 136 CYS A N 1
ATOM 1019 C CA . CYS A 1 136 ? -2.678 -6.637 4.316 1.00 96.62 136 CYS A CA 1
ATOM 1020 C C . CYS A 1 136 ? -2.831 -7.737 5.375 1.00 96.62 136 CYS A C 1
ATOM 1022 O O . CYS A 1 136 ? -3.682 -7.645 6.261 1.00 96.62 136 CYS A O 1
ATOM 1024 N N . THR A 1 137 ? -1.982 -8.768 5.320 1.00 97.12 137 THR A N 1
ATOM 1025 C CA . THR A 1 137 ? -2.046 -9.884 6.274 1.00 97.12 137 THR A CA 1
ATOM 1026 C C . THR A 1 137 ? -1.662 -9.473 7.691 1.00 97.12 137 THR A C 1
ATOM 1028 O O . THR A 1 137 ? -2.230 -10.002 8.643 1.00 97.12 137 THR A O 1
ATOM 1031 N N . GLY A 1 138 ? -0.752 -8.508 7.848 1.00 95.62 138 GLY A N 1
ATOM 1032 C CA . GLY A 1 138 ? -0.352 -7.985 9.153 1.00 95.62 138 GLY A CA 1
ATOM 1033 C C . GLY A 1 138 ? -1.511 -7.309 9.884 1.00 95.62 138 GLY A C 1
ATOM 1034 O O . GLY A 1 138 ? -1.747 -7.591 11.055 1.00 95.62 138 GLY A O 1
ATOM 1035 N N . CYS A 1 139 ? -2.291 -6.482 9.181 1.00 96.12 139 CYS A N 1
ATOM 1036 C CA . CYS A 1 139 ? -3.485 -5.869 9.761 1.00 96.12 139 CYS A CA 1
ATOM 1037 C C . CYS A 1 139 ? -4.597 -6.908 9.993 1.00 96.12 139 CYS A C 1
ATOM 1039 O O . CYS A 1 139 ? -5.113 -7.028 11.102 1.00 96.12 139 CYS A O 1
ATOM 1041 N N . HIS A 1 140 ? -4.930 -7.713 8.976 1.00 96.50 140 HIS A N 1
ATOM 1042 C CA . HIS A 1 140 ? -6.049 -8.662 9.044 1.00 96.50 140 HIS A CA 1
ATOM 1043 C C . HIS A 1 140 ? -5.830 -9.819 10.024 1.00 96.50 140 HIS A C 1
ATOM 1045 O O . HIS A 1 140 ? -6.808 -10.399 10.500 1.00 96.50 140 HIS A O 1
ATOM 1051 N N . GLY A 1 141 ? -4.572 -10.168 10.300 1.00 95.88 141 GLY A N 1
ATOM 1052 C CA . GLY A 1 141 ? -4.195 -11.202 11.258 1.00 95.88 141 GLY A CA 1
ATOM 1053 C C . GLY A 1 141 ? -4.234 -10.740 12.714 1.00 95.88 141 GLY A C 1
ATOM 1054 O O . GLY A 1 141 ? -4.241 -11.588 13.601 1.00 95.88 141 GLY A O 1
ATOM 1055 N N . HIS A 1 142 ? -4.280 -9.429 12.967 1.00 96.50 142 HIS A N 1
ATOM 1056 C CA . HIS A 1 142 ? -4.261 -8.875 14.321 1.00 96.50 142 HIS A CA 1
ATOM 1057 C C . HIS A 1 142 ? -5.565 -8.173 14.699 1.00 96.50 142 HIS A C 1
ATOM 1059 O O . HIS A 1 142 ? -5.994 -8.285 15.842 1.00 96.50 142 HIS A O 1
ATOM 1065 N N . TYR A 1 143 ? -6.219 -7.506 13.745 1.00 97.00 143 TYR A N 1
ATOM 1066 C CA . TYR A 1 143 ? -7.407 -6.698 13.998 1.00 97.00 143 TYR A CA 1
ATOM 1067 C C . TYR A 1 143 ? -8.652 -7.267 13.328 1.00 97.00 143 TYR A C 1
ATOM 1069 O O . TYR 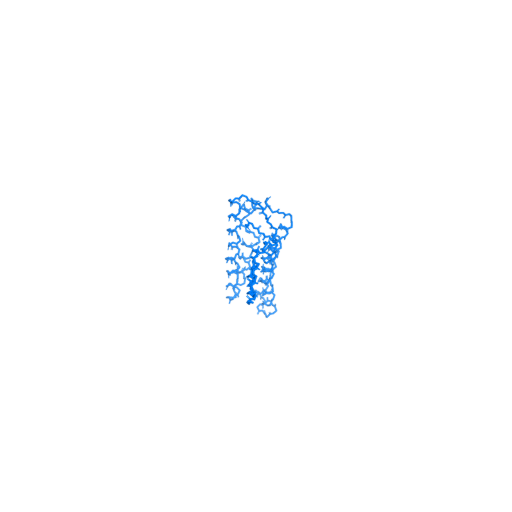A 1 143 ? -8.616 -7.840 12.234 1.00 97.00 143 TYR A O 1
ATOM 1077 N N . ARG A 1 144 ? -9.788 -7.029 13.975 1.00 95.94 144 ARG A N 1
ATOM 1078 C CA . ARG A 1 144 ? -11.116 -7.176 13.390 1.00 95.94 144 ARG A CA 1
ATOM 1079 C C . ARG A 1 144 ? -11.972 -5.976 13.750 1.00 95.94 144 ARG A C 1
ATOM 1081 O O . ARG A 1 144 ? -11.777 -5.334 14.774 1.00 95.94 144 ARG A O 1
ATOM 1088 N N . VAL A 1 145 ? -12.947 -5.702 12.898 1.00 94.31 145 VAL A N 1
ATOM 1089 C CA . VAL A 1 145 ? -13.893 -4.589 13.076 1.00 94.31 145 VAL A CA 1
ATOM 1090 C C . VAL A 1 145 ? -15.334 -5.083 13.211 1.00 94.31 145 VAL A C 1
ATOM 1092 O O . VAL A 1 145 ? -16.263 -4.290 13.222 1.00 94.31 145 VAL A O 1
ATOM 1095 N N . ARG A 1 146 ? -15.513 -6.409 13.264 1.00 90.62 146 ARG A N 1
ATOM 1096 C CA . ARG A 1 146 ? -16.761 -7.152 13.475 1.00 90.62 146 ARG A CA 1
ATOM 1097 C C . ARG A 1 146 ? -16.460 -8.503 14.117 1.00 90.62 146 ARG A C 1
ATOM 1099 O O . ARG A 1 146 ? -15.323 -9.003 13.947 1.00 90.62 146 ARG A O 1
#

InterPro domains:
  IPR002321 Cytochrome c, class II [PS51009] (98-145)
  IPR010980 Cytochrome c/b562 [SSF47175] (45-146)